Protein AF-A0A959T5B3-F1 (afdb_monomer_lite)

Foldseek 3Di:
DFADQDPPGDQQADDFAQWDFDFPDDDDQWTWTATPAPRDIDIDGPVVDDDDPDGQNDQPWFFQDQAKWWDPPVDIDGGFGRHGQDPDDPQFGQGNNDTTHIDGDIPPPDPDDPVVSCCSRCVLLVVQDDDNNYDGSVHHHPVD

Structure (mmCIF, N/CA/C/O backbone):
data_AF-A0A959T5B3-F1
#
_entry.id   AF-A0A959T5B3-F1
#
loop_
_atom_site.group_PDB
_atom_site.id
_atom_site.type_symbol
_atom_site.label_atom_id
_atom_site.label_alt_id
_atom_site.label_comp_id
_atom_site.label_asym_id
_atom_site.label_entity_id
_atom_site.label_seq_id
_atom_site.pdbx_PDB_ins_code
_atom_site.Cartn_x
_atom_site.Cartn_y
_atom_site.Cartn_z
_atom_site.occupancy
_atom_site.B_iso_or_equiv
_atom_site.auth_seq_id
_atom_site.auth_comp_id
_atom_site.auth_asym_id
_atom_site.auth_atom_id
_atom_site.pdbx_PDB_model_num
ATOM 1 N N . MET A 1 1 ? -8.611 -0.253 2.359 1.00 91.06 1 MET A N 1
ATOM 2 C CA . MET A 1 1 ? -9.241 0.683 3.308 1.00 91.06 1 MET A CA 1
ATOM 3 C C . MET A 1 1 ? -10.733 0.452 3.373 1.00 91.06 1 MET A C 1
ATOM 5 O O . MET A 1 1 ? -11.336 0.043 2.384 1.00 91.06 1 MET A O 1
ATOM 9 N N . ARG A 1 2 ? -11.318 0.726 4.533 1.00 94.50 2 ARG A N 1
ATOM 10 C CA . ARG A 1 2 ? -12.743 0.579 4.815 1.00 94.50 2 ARG A CA 1
ATOM 11 C C . ARG A 1 2 ? -13.381 1.933 5.127 1.00 94.50 2 ARG A C 1
ATOM 13 O O . ARG A 1 2 ? -12.695 2.821 5.633 1.00 94.50 2 ARG A O 1
ATOM 20 N N . SER A 1 3 ? -14.675 2.074 4.846 1.00 94.94 3 SER A N 1
ATOM 21 C CA . SER A 1 3 ? -15.452 3.274 5.203 1.00 94.94 3 SER A CA 1
ATOM 22 C C . SER A 1 3 ? -15.602 3.457 6.719 1.00 94.94 3 SER A C 1
ATOM 24 O O . SER A 1 3 ? -15.637 4.582 7.210 1.00 94.94 3 SER A O 1
ATOM 26 N N . GLU A 1 4 ? -15.621 2.353 7.466 1.00 95.62 4 GLU A N 1
ATOM 27 C CA . GLU A 1 4 ? -15.783 2.296 8.924 1.00 95.62 4 GLU A CA 1
ATOM 28 C C . GLU A 1 4 ? -14.779 1.301 9.549 1.00 95.62 4 GLU A C 1
ATOM 30 O O . GLU A 1 4 ? -14.285 0.417 8.838 1.00 95.62 4 GLU A O 1
ATOM 35 N N . PRO A 1 5 ? -14.483 1.385 10.866 1.00 95.81 5 PRO A N 1
ATOM 36 C CA . PRO A 1 5 ? -13.564 0.480 11.570 1.00 95.81 5 PRO A CA 1
ATOM 37 C C . PRO A 1 5 ? -14.195 -0.903 11.820 1.00 95.81 5 PRO A C 1
ATOM 39 O O . PRO A 1 5 ? -14.419 -1.328 12.955 1.00 95.81 5 PRO A O 1
ATOM 42 N N . SER A 1 6 ? -14.541 -1.607 10.745 1.00 95.25 6 SER A N 1
ATOM 43 C CA . SER A 1 6 ? -15.242 -2.887 10.793 1.00 95.25 6 SER A CA 1
ATOM 44 C C . SER A 1 6 ? -14.895 -3.753 9.588 1.00 95.25 6 SER A C 1
ATOM 46 O O . SER A 1 6 ? -14.872 -3.284 8.452 1.00 95.25 6 SER A O 1
ATOM 48 N N . ASP A 1 7 ? -14.724 -5.058 9.810 1.00 92.56 7 ASP A N 1
ATOM 49 C CA . ASP A 1 7 ? -14.499 -6.029 8.730 1.00 92.56 7 ASP A CA 1
ATOM 50 C C . ASP A 1 7 ? -15.689 -6.112 7.760 1.00 92.56 7 ASP A C 1
ATOM 52 O O . ASP A 1 7 ? -15.533 -6.500 6.604 1.00 92.56 7 ASP A O 1
ATOM 56 N N . ARG A 1 8 ? -16.890 -5.749 8.236 1.00 94.81 8 ARG A N 1
ATOM 57 C CA . ARG A 1 8 ? -18.130 -5.730 7.445 1.00 94.81 8 ARG A CA 1
ATOM 58 C C . ARG A 1 8 ? -18.324 -4.438 6.659 1.00 94.81 8 ARG A C 1
ATOM 60 O O . ARG A 1 8 ? -19.252 -4.369 5.859 1.00 94.81 8 ARG A O 1
ATOM 67 N N . ALA A 1 9 ? -17.506 -3.423 6.921 1.00 94.38 9 ALA A N 1
ATOM 68 C CA . ALA A 1 9 ? -17.612 -2.152 6.234 1.00 94.38 9 ALA A CA 1
ATOM 69 C C . ALA A 1 9 ? -17.214 -2.294 4.763 1.00 94.38 9 ALA A C 1
ATOM 71 O O . ALA A 1 9 ? -16.432 -3.166 4.367 1.00 94.38 9 ALA A O 1
ATOM 72 N N . GLU A 1 10 ? -17.755 -1.410 3.941 1.00 92.88 10 GLU A N 1
ATOM 73 C CA . GLU A 1 10 ? -17.451 -1.371 2.521 1.00 92.88 10 GLU A CA 1
ATOM 74 C C . GLU A 1 10 ? -15.967 -1.050 2.288 1.00 92.88 10 GLU A C 1
ATOM 76 O O . GLU A 1 10 ? -15.353 -0.280 3.032 1.00 92.88 10 GLU A O 1
ATOM 81 N N . GLN A 1 11 ? -15.374 -1.671 1.266 1.00 92.88 11 GLN A N 1
ATOM 82 C CA . GLN A 1 11 ? -14.060 -1.266 0.776 1.00 92.88 11 GLN A CA 1
ATOM 83 C C . GLN A 1 11 ? -14.216 0.024 -0.028 1.00 92.88 11 GLN A C 1
ATOM 85 O O . GLN A 1 11 ? -14.984 0.051 -0.978 1.00 92.88 11 GLN A O 1
ATOM 90 N N . VAL A 1 12 ? -13.467 1.063 0.334 1.00 92.12 12 VAL A N 1
ATOM 91 C CA . VAL A 1 12 ? -13.537 2.372 -0.345 1.00 92.12 12 VAL A CA 1
ATOM 92 C C . VAL A 1 12 ? -12.362 2.618 -1.287 1.00 92.12 12 VAL A C 1
ATOM 94 O O . VAL A 1 12 ? -12.494 3.324 -2.274 1.00 92.12 12 VAL A O 1
ATOM 97 N N . THR A 1 13 ? -11.211 2.018 -0.987 1.00 91.88 13 THR A N 1
ATOM 98 C CA . THR A 1 13 ? -10.005 2.013 -1.826 1.00 91.88 13 THR A CA 1
ATOM 99 C C . THR A 1 13 ? -9.027 0.962 -1.287 1.00 91.88 13 THR A C 1
ATOM 101 O O . THR A 1 13 ? -9.218 0.436 -0.180 1.00 91.88 13 THR A O 1
ATOM 104 N N . GLN A 1 14 ? -7.961 0.655 -2.018 1.00 92.69 14 GLN A N 1
ATOM 105 C CA . GLN A 1 14 ? -6.878 -0.231 -1.595 1.00 92.69 14 GLN A CA 1
ATOM 106 C C . GLN A 1 14 ? -5.638 0.563 -1.182 1.00 92.69 14 GLN A C 1
ATOM 108 O O . GLN A 1 14 ? -5.296 1.554 -1.810 1.00 92.69 14 GLN A O 1
ATOM 113 N N . TRP A 1 15 ? -4.974 0.103 -0.119 1.00 91.25 15 TRP A N 1
ATOM 114 C CA . TRP A 1 15 ? -3.663 0.598 0.304 1.00 91.25 15 TRP A CA 1
ATOM 115 C C . TRP A 1 15 ? -2.622 -0.392 -0.186 1.00 91.25 15 TRP A C 1
ATOM 117 O O . TRP A 1 15 ? -2.651 -1.558 0.217 1.00 91.25 15 TRP A O 1
ATOM 127 N N . LEU A 1 16 ? -1.762 0.046 -1.098 1.00 92.25 16 LEU A N 1
ATOM 128 C CA . LEU A 1 16 ? -0.736 -0.796 -1.692 1.00 92.25 16 LEU A CA 1
ATOM 129 C C . LEU A 1 16 ? 0.530 -0.778 -0.841 1.00 92.25 16 LEU A C 1
ATOM 131 O O . LEU A 1 16 ? 0.807 0.159 -0.091 1.00 92.25 16 LEU A O 1
ATOM 135 N N . PHE A 1 17 ? 1.315 -1.845 -0.952 1.00 92.19 17 PHE A N 1
ATOM 136 C CA . PHE A 1 17 ? 2.576 -1.951 -0.231 1.00 92.19 17 PHE A CA 1
ATOM 137 C C . PHE A 1 17 ? 3.462 -0.725 -0.493 1.00 92.19 17 PHE A C 1
ATOM 139 O O . PHE A 1 17 ? 3.587 -0.282 -1.634 1.00 92.19 17 PHE A O 1
ATOM 146 N N . GLY A 1 18 ? 4.069 -0.197 0.571 1.00 90.88 18 GLY A N 1
ATOM 147 C CA . GLY A 1 18 ? 4.996 0.933 0.507 1.00 90.88 18 GLY A CA 1
ATOM 148 C C . GLY A 1 18 ? 4.350 2.315 0.406 1.00 90.88 18 GLY A C 1
ATOM 149 O O . GLY A 1 18 ? 5.072 3.305 0.511 1.00 90.88 18 GLY A O 1
ATOM 150 N N . GLU A 1 19 ? 3.028 2.412 0.228 1.00 91.25 19 GLU A N 1
ATOM 151 C CA . GLU A 1 19 ? 2.330 3.696 0.323 1.00 91.25 19 GLU A CA 1
ATOM 152 C C . GLU A 1 19 ? 2.358 4.203 1.772 1.00 91.25 19 GLU A C 1
ATOM 154 O O . GLU A 1 19 ? 2.226 3.420 2.720 1.00 91.25 19 GLU A O 1
ATOM 159 N N . THR A 1 20 ? 2.539 5.511 1.943 1.00 92.00 20 THR A N 1
ATOM 160 C CA . THR A 1 20 ? 2.629 6.169 3.251 1.00 92.00 20 THR A CA 1
ATOM 161 C C . THR A 1 20 ? 1.429 7.080 3.499 1.00 92.00 20 THR A C 1
ATOM 163 O O . THR A 1 20 ? 0.688 7.444 2.578 1.00 92.00 20 THR A O 1
ATOM 166 N N . GLY A 1 21 ? 1.209 7.410 4.770 1.00 92.25 21 GLY A N 1
ATOM 167 C CA . GLY A 1 21 ? 0.184 8.364 5.155 1.00 92.25 21 GLY A CA 1
ATOM 168 C C . GLY A 1 21 ? 0.215 8.737 6.628 1.00 92.25 21 GLY A C 1
ATOM 169 O O . GLY A 1 21 ? 0.910 8.129 7.447 1.00 92.25 21 GLY A O 1
ATOM 170 N N . GLU A 1 22 ? -0.586 9.741 6.956 1.00 94.69 22 GLU A N 1
ATOM 171 C CA . GLU A 1 22 ? -0.734 10.298 8.291 1.00 94.69 22 GLU A CA 1
ATOM 172 C C . GLU A 1 22 ? -1.778 9.519 9.101 1.00 94.69 22 GLU A C 1
ATOM 174 O O . GLU A 1 22 ? -2.918 9.322 8.672 1.00 94.69 22 GLU A O 1
ATOM 179 N N . LEU A 1 23 ? -1.405 9.095 10.310 1.00 95.31 23 LEU A N 1
ATOM 180 C CA . LEU A 1 23 ? -2.329 8.482 11.260 1.00 95.31 23 LEU A CA 1
ATOM 181 C C . LEU A 1 23 ? -3.200 9.564 11.919 1.00 95.31 23 LEU A C 1
ATOM 183 O O . LEU A 1 23 ? -2.708 10.333 12.740 1.00 95.31 23 LEU A O 1
ATOM 187 N N . LEU A 1 24 ? -4.498 9.572 11.612 1.00 96.69 24 LEU A N 1
ATOM 188 C CA . LEU A 1 24 ? -5.455 10.539 12.163 1.00 96.69 24 LEU A CA 1
ATOM 189 C C . LEU A 1 24 ? -6.070 10.063 13.483 1.00 96.69 24 LEU A C 1
ATOM 191 O O . LEU A 1 24 ? -6.231 10.833 14.426 1.00 96.69 24 LEU A O 1
ATOM 195 N N . GLU A 1 25 ? -6.436 8.782 13.547 1.00 97.12 25 GLU A N 1
ATOM 196 C CA . GLU 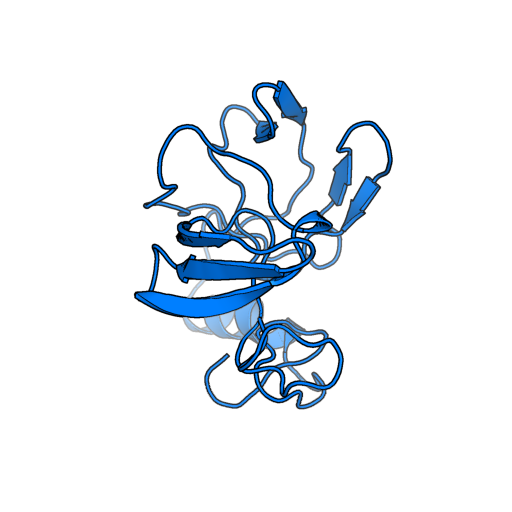A 1 25 ? -7.086 8.179 14.711 1.00 97.12 25 GLU A CA 1
ATOM 197 C C . GLU A 1 25 ? -6.633 6.728 14.876 1.00 97.12 25 GLU A C 1
ATOM 199 O O . GLU A 1 25 ? -6.460 5.997 13.896 1.00 97.12 25 GLU A O 1
ATOM 204 N N . ARG A 1 26 ? -6.470 6.276 16.123 1.00 96.62 26 ARG A N 1
ATOM 205 C CA . ARG A 1 26 ? -6.153 4.881 16.433 1.00 96.62 26 ARG A CA 1
ATOM 206 C C . ARG A 1 26 ? -7.106 4.309 17.471 1.00 96.62 26 ARG A C 1
ATOM 208 O O . ARG A 1 26 ? -7.235 4.837 18.570 1.00 96.62 26 ARG A O 1
ATOM 215 N N . GLN A 1 27 ? -7.706 3.183 17.116 1.00 96.00 27 GLN A N 1
ATOM 216 C CA . GLN A 1 27 ? -8.519 2.331 17.974 1.00 96.00 27 GLN A CA 1
ATOM 217 C C . GLN A 1 27 ? -7.795 0.994 18.204 1.00 96.00 27 GLN A C 1
ATOM 219 O O . GLN A 1 27 ? -6.678 0.779 17.727 1.00 96.00 27 GLN A O 1
ATOM 224 N N . GLU A 1 28 ? -8.425 0.077 18.941 1.00 94.00 28 GLU A N 1
ATOM 225 C CA . GLU A 1 28 ? -7.819 -1.207 19.321 1.00 94.00 28 GLU A CA 1
ATOM 226 C C . GLU A 1 28 ? -7.358 -2.026 18.099 1.00 94.00 28 GLU A C 1
ATOM 228 O O . GLU A 1 28 ? -6.201 -2.446 18.022 1.00 94.00 28 GLU A O 1
ATOM 233 N N . LYS A 1 29 ? -8.246 -2.210 17.113 1.00 96.44 29 LYS A N 1
ATOM 234 C CA . LYS A 1 29 ? -7.982 -3.016 15.905 1.00 96.44 29 LYS A CA 1
ATOM 235 C C . LYS A 1 29 ? -7.792 -2.196 14.634 1.00 96.44 29 LYS A C 1
ATOM 237 O O . LYS A 1 29 ? -7.206 -2.700 13.683 1.00 96.44 29 LYS A O 1
ATOM 242 N N . TRP A 1 30 ? -8.272 -0.958 14.628 1.00 97.44 30 TRP A N 1
ATOM 243 C CA . TRP A 1 30 ? -8.372 -0.135 13.431 1.00 97.44 30 TRP A CA 1
ATOM 244 C C . TRP A 1 30 ? -7.682 1.206 13.617 1.00 97.44 30 TRP A C 1
ATOM 246 O O . TRP A 1 30 ? -7.721 1.792 14.699 1.00 97.44 30 TRP A O 1
ATOM 256 N N . SER A 1 31 ? -7.133 1.717 12.528 1.00 97.50 31 SER A N 1
ATOM 257 C CA . SER A 1 31 ? -6.571 3.053 12.435 1.00 97.50 31 SER A CA 1
ATOM 258 C C . SER A 1 31 ? -7.188 3.778 11.253 1.00 97.50 31 SER A C 1
ATOM 260 O O . SER A 1 31 ? -7.297 3.210 10.166 1.00 97.50 31 SER A O 1
ATOM 262 N N . ARG A 1 32 ? -7.593 5.030 11.470 1.00 97.25 32 ARG A N 1
ATOM 263 C CA . ARG A 1 32 ? -7.979 5.940 10.396 1.00 97.25 32 ARG A CA 1
ATOM 264 C C . ARG A 1 32 ? -6.729 6.652 9.917 1.00 97.25 32 ARG A C 1
ATOM 266 O O . ARG A 1 32 ? -6.037 7.289 10.712 1.00 97.25 32 ARG A O 1
ATOM 273 N N . VAL A 1 33 ? -6.446 6.524 8.632 1.00 96.00 33 VAL A N 1
ATOM 274 C CA . VAL A 1 33 ? -5.218 7.027 8.019 1.00 96.00 33 VAL A CA 1
ATOM 275 C C . VAL A 1 33 ? -5.583 7.874 6.805 1.00 96.00 33 VAL A C 1
ATOM 277 O O . VAL A 1 33 ? -6.594 7.611 6.147 1.00 96.00 33 VAL A O 1
ATOM 280 N N . LYS A 1 34 ? -4.773 8.896 6.539 1.00 94.94 34 LYS A N 1
ATOM 281 C CA . LYS A 1 34 ? -4.860 9.769 5.373 1.00 94.94 34 LYS A CA 1
ATOM 282 C C . LYS A 1 34 ? -3.655 9.544 4.468 1.00 94.94 34 LYS A C 1
ATOM 284 O O . LYS A 1 34 ? -2.530 9.701 4.926 1.00 94.94 34 LYS A O 1
ATOM 289 N N . PHE A 1 35 ? -3.877 9.185 3.210 1.00 90.31 35 PHE A N 1
ATOM 290 C CA . PHE A 1 35 ? -2.797 8.960 2.248 1.00 90.31 35 PHE A CA 1
ATOM 291 C C . PHE A 1 35 ? -2.011 10.232 1.947 1.00 90.31 35 PHE A C 1
ATOM 293 O O . PHE A 1 35 ? -2.593 11.300 1.754 1.00 90.31 35 PHE A O 1
ATOM 300 N N . ASP A 1 36 ? -0.694 10.091 1.803 1.00 88.75 36 ASP A N 1
ATOM 301 C CA . ASP A 1 36 ? 0.165 11.214 1.418 1.00 88.75 36 ASP A CA 1
ATOM 302 C C . ASP A 1 36 ? -0.002 11.601 -0.062 1.00 88.75 36 ASP A C 1
ATOM 304 O O . ASP A 1 36 ? 0.170 12.766 -0.415 1.00 88.75 36 ASP A O 1
ATOM 308 N N . HIS A 1 37 ? -0.337 10.645 -0.940 1.00 83.62 37 HIS A N 1
ATOM 309 C CA . HIS A 1 37 ? -0.319 10.868 -2.393 1.00 83.62 37 HIS A CA 1
ATOM 310 C C . HIS A 1 37 ? -1.563 11.586 -2.941 1.00 83.62 37 HIS A C 1
ATOM 312 O O . HIS A 1 37 ? -1.453 12.333 -3.910 1.00 83.62 37 HIS A O 1
ATOM 318 N N . ASP A 1 38 ? -2.745 11.352 -2.365 1.00 86.31 38 ASP A N 1
ATOM 319 C CA . ASP A 1 38 ? -4.018 11.927 -2.830 1.00 86.31 38 ASP A CA 1
ATOM 320 C C . ASP A 1 38 ? -4.884 12.513 -1.702 1.00 86.31 38 ASP A C 1
ATOM 322 O O . ASP A 1 38 ? -5.921 13.124 -1.970 1.00 86.31 38 ASP A O 1
ATOM 326 N N . GLY A 1 39 ? -4.466 12.365 -0.441 1.00 90.00 39 GLY A N 1
ATOM 327 C CA . GLY A 1 39 ? -5.211 12.843 0.717 1.00 90.00 39 GLY A CA 1
ATOM 328 C C . GLY A 1 39 ? -6.461 12.030 1.054 1.00 90.00 39 GLY A C 1
ATOM 329 O O . GLY A 1 39 ? -7.241 12.489 1.891 1.00 90.00 39 GLY A O 1
ATOM 330 N N . TYR A 1 40 ? -6.675 10.865 0.435 1.00 91.31 40 TYR A N 1
ATOM 331 C CA . TYR A 1 40 ? -7.833 10.021 0.709 1.00 91.31 40 TYR A CA 1
ATOM 332 C C . TYR A 1 40 ? -7.777 9.468 2.139 1.00 91.31 40 TYR A C 1
ATOM 334 O O . TYR A 1 40 ? -6.712 9.112 2.643 1.00 91.31 40 TYR A O 1
ATOM 342 N N . GLU A 1 41 ? -8.931 9.366 2.800 1.00 95.50 41 GLU A N 1
ATOM 343 C CA . GLU A 1 41 ? -9.034 8.895 4.183 1.00 95.50 41 GLU A CA 1
ATOM 344 C C . GLU A 1 41 ? -9.824 7.594 4.297 1.00 95.50 41 GLU A C 1
ATOM 346 O O . GLU A 1 41 ? -10.815 7.374 3.600 1.00 95.50 41 GLU A O 1
ATOM 351 N N . GLY A 1 42 ? -9.423 6.733 5.228 1.00 95.06 42 GLY A N 1
ATOM 352 C CA . GLY A 1 42 ? -10.190 5.536 5.545 1.00 95.06 42 GLY A CA 1
ATOM 353 C C . GLY A 1 42 ? -9.560 4.682 6.630 1.00 95.06 42 GLY A C 1
ATOM 354 O O . GLY A 1 42 ? -8.523 5.015 7.201 1.00 95.06 42 GLY A O 1
ATOM 355 N N . TRP A 1 43 ? -10.230 3.574 6.931 1.00 96.88 43 TRP A N 1
ATOM 356 C CA . TRP A 1 43 ? -9.863 2.681 8.023 1.00 96.88 43 TRP A CA 1
ATOM 357 C C . TRP A 1 43 ? -9.045 1.485 7.538 1.00 96.88 43 TRP A C 1
ATOM 359 O O . TRP A 1 43 ? -9.367 0.849 6.528 1.00 96.88 43 TRP A O 1
ATOM 369 N N . VAL A 1 44 ? -7.992 1.157 8.281 1.00 96.44 44 VAL A N 1
ATOM 370 C CA . VAL A 1 44 ? -7.077 0.040 8.018 1.00 96.44 44 VAL A CA 1
ATOM 371 C C . VAL A 1 44 ? -6.891 -0.769 9.301 1.00 96.44 44 VAL A C 1
ATOM 373 O O . VAL A 1 44 ? -6.865 -0.201 10.392 1.00 96.44 44 VAL A O 1
ATOM 376 N N . ASP A 1 45 ? -6.781 -2.095 9.183 1.00 96.31 45 ASP A N 1
ATOM 377 C CA . ASP A 1 45 ? -6.433 -2.952 10.321 1.00 96.31 45 ASP A CA 1
ATOM 378 C C . ASP A 1 45 ? -4.998 -2.638 10.767 1.00 96.31 45 ASP A C 1
ATOM 380 O O . ASP A 1 45 ? -4.069 -2.611 9.956 1.00 96.31 45 ASP A O 1
ATOM 384 N N . ASN A 1 46 ? -4.808 -2.440 12.070 1.00 95.19 46 ASN A N 1
ATOM 385 C CA . ASN A 1 46 ? -3.526 -2.083 12.676 1.00 95.19 46 ASN A CA 1
ATOM 386 C C . ASN A 1 46 ? -2.383 -3.050 12.316 1.00 95.19 46 ASN A C 1
ATOM 388 O O . ASN A 1 46 ? -1.223 -2.647 12.340 1.00 95.19 46 ASN A O 1
ATOM 392 N N . LYS A 1 47 ? -2.684 -4.311 11.979 1.00 93.12 47 LYS A N 1
ATOM 393 C CA . LYS A 1 47 ? -1.701 -5.334 11.575 1.00 93.12 47 LYS A CA 1
ATOM 394 C C . LYS A 1 47 ? -1.096 -5.095 10.192 1.00 93.12 47 LYS A C 1
ATOM 396 O O . LYS A 1 47 ? -0.099 -5.727 9.859 1.00 93.12 47 LYS A O 1
ATOM 401 N N . GLN A 1 48 ? -1.720 -4.251 9.374 1.00 92.00 48 GLN A N 1
ATOM 402 C CA . GLN A 1 48 ? -1.264 -3.935 8.017 1.00 92.00 48 GLN A CA 1
ATOM 403 C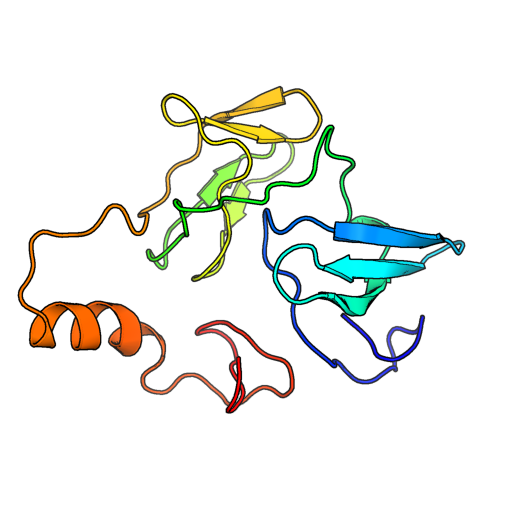 C . GLN A 1 48 ? -0.399 -2.669 7.977 1.00 92.00 48 GLN A C 1
ATOM 405 O O . GLN A 1 48 ? 0.100 -2.308 6.916 1.00 92.00 48 GLN A O 1
ATOM 410 N N . LEU A 1 49 ? -0.217 -1.999 9.119 1.00 92.06 49 LEU A N 1
ATOM 411 C CA . LEU A 1 49 ? 0.532 -0.755 9.222 1.00 92.06 49 LEU A CA 1
ATOM 412 C C . LEU A 1 49 ? 1.920 -0.998 9.816 1.00 92.06 49 LEU A C 1
ATOM 414 O O . LEU A 1 49 ? 2.085 -1.723 10.798 1.00 92.06 49 LEU A O 1
ATOM 418 N N . ALA A 1 50 ? 2.909 -0.317 9.249 1.00 90.25 50 ALA A N 1
ATOM 419 C CA . ALA A 1 50 ? 4.244 -0.180 9.805 1.00 90.25 50 ALA A CA 1
ATOM 420 C C . ALA A 1 50 ? 4.567 1.310 9.948 1.00 90.25 50 ALA A C 1
ATOM 422 O O . ALA A 1 50 ? 4.162 2.121 9.119 1.00 90.25 50 ALA A O 1
ATOM 423 N N . THR A 1 51 ? 5.285 1.675 11.007 1.00 89.56 51 THR A N 1
ATOM 424 C CA . THR A 1 51 ? 5.775 3.045 11.180 1.00 89.56 51 THR A CA 1
ATOM 425 C C . THR A 1 51 ? 6.905 3.322 10.195 1.00 89.56 51 THR A C 1
ATOM 427 O O . THR A 1 51 ? 7.794 2.487 10.026 1.00 89.56 51 THR A O 1
ATOM 430 N N . CYS A 1 52 ? 6.899 4.506 9.588 1.00 87.12 52 CYS A N 1
ATOM 431 C CA . CYS A 1 52 ? 7.987 5.011 8.757 1.00 87.12 52 CYS A CA 1
ATOM 432 C C . CYS A 1 52 ? 8.463 6.380 9.281 1.00 87.12 52 CYS A C 1
ATOM 434 O O . CYS A 1 52 ? 7.682 7.096 9.911 1.00 87.12 52 CYS A O 1
ATOM 436 N N . PRO A 1 53 ? 9.735 6.753 9.052 1.00 81.25 53 PRO A N 1
ATOM 437 C CA . PRO A 1 53 ? 10.328 7.955 9.646 1.00 81.25 53 PRO A CA 1
ATOM 438 C C . PRO A 1 53 ? 9.815 9.266 9.034 1.00 81.25 53 PRO A C 1
ATOM 440 O O . PRO A 1 53 ? 9.769 10.291 9.708 1.00 81.25 53 PRO A O 1
ATOM 443 N N . THR A 1 54 ? 9.446 9.243 7.756 1.00 86.19 54 THR A N 1
ATOM 444 C CA . THR A 1 54 ? 8.932 10.389 6.998 1.00 86.19 54 THR A CA 1
ATOM 445 C C . THR A 1 54 ? 7.931 9.885 5.962 1.00 86.19 54 THR A C 1
ATOM 447 O O . THR A 1 54 ? 8.021 8.718 5.573 1.00 86.19 54 THR A O 1
ATOM 450 N N . PRO A 1 55 ? 6.997 10.721 5.487 1.00 85.75 55 PRO A N 1
ATOM 451 C CA . PRO A 1 55 ? 6.236 10.423 4.281 1.00 85.75 55 PRO A CA 1
ATOM 452 C C . PRO A 1 55 ? 7.156 10.123 3.097 1.00 85.75 55 PRO A C 1
ATOM 454 O O . PRO A 1 55 ? 8.193 10.774 2.925 1.00 85.75 55 PRO A O 1
ATOM 457 N N . ASN A 1 56 ? 6.767 9.154 2.275 1.00 78.56 56 ASN A N 1
ATOM 458 C CA . ASN A 1 56 ? 7.449 8.818 1.035 1.00 78.56 56 ASN A CA 1
ATOM 459 C C . ASN A 1 56 ? 6.770 9.554 -0.128 1.00 78.56 56 ASN A C 1
ATOM 461 O O . ASN A 1 56 ? 6.052 8.952 -0.924 1.00 78.56 56 ASN A O 1
ATOM 465 N N . TYR A 1 57 ? 6.956 10.878 -0.177 1.00 68.94 57 TYR A N 1
ATOM 466 C CA . TYR A 1 57 ? 6.309 11.759 -1.161 1.00 68.94 57 TYR A CA 1
ATOM 467 C C . TYR A 1 57 ? 6.673 11.437 -2.614 1.00 68.94 57 TYR A C 1
ATOM 469 O O . TYR A 1 57 ? 5.924 11.795 -3.520 1.00 68.94 57 TYR A O 1
ATOM 477 N N . ASP A 1 58 ? 7.803 10.765 -2.829 1.00 67.38 58 ASP A N 1
ATOM 478 C CA . ASP A 1 58 ? 8.278 10.368 -4.143 1.00 67.38 58 ASP A CA 1
ATOM 479 C C . ASP A 1 58 ? 8.481 8.853 -4.209 1.00 67.38 58 ASP A C 1
ATOM 481 O O . ASP A 1 58 ? 9.516 8.326 -3.794 1.00 67.38 58 ASP A O 1
ATOM 485 N N . PRO A 1 59 ? 7.497 8.116 -4.733 1.00 63.25 59 PRO A N 1
ATOM 486 C CA . PRO A 1 59 ? 7.775 6.819 -5.285 1.00 63.25 59 PRO A CA 1
ATOM 487 C C . PRO A 1 59 ? 7.810 6.905 -6.809 1.00 63.25 59 PRO A C 1
ATOM 489 O O . PRO A 1 59 ? 6.902 6.424 -7.490 1.00 63.25 59 PRO A O 1
ATOM 492 N N . ASP A 1 60 ? 8.906 7.446 -7.338 1.00 65.94 60 ASP A N 1
ATOM 493 C CA . ASP A 1 60 ? 9.319 7.252 -8.728 1.00 65.94 60 ASP A CA 1
ATOM 494 C C . ASP A 1 60 ? 9.492 5.764 -9.065 1.00 65.94 60 ASP A C 1
ATOM 496 O O . ASP A 1 60 ? 9.365 5.389 -10.226 1.00 65.94 60 ASP A O 1
ATOM 500 N N . LEU A 1 61 ? 9.728 4.904 -8.063 1.00 86.06 61 LEU A N 1
ATOM 501 C CA . LEU A 1 61 ? 9.869 3.455 -8.215 1.00 86.06 61 LEU A CA 1
ATOM 502 C C . LEU A 1 61 ? 8.612 2.699 -7.776 1.00 86.06 61 LEU A C 1
ATOM 504 O O . LEU A 1 61 ? 8.363 2.462 -6.589 1.00 86.06 61 LEU A O 1
ATOM 508 N N . ARG A 1 62 ? 7.854 2.259 -8.777 1.00 89.69 62 ARG A N 1
ATOM 509 C CA . ARG A 1 62 ? 6.670 1.414 -8.650 1.00 89.69 62 ARG A CA 1
ATOM 510 C C . ARG A 1 62 ? 6.889 0.052 -9.276 1.00 89.69 62 ARG A C 1
ATOM 512 O O . ARG A 1 62 ? 7.526 -0.071 -10.319 1.00 89.69 62 ARG A O 1
ATOM 519 N N . VAL A 1 63 ? 6.307 -0.959 -8.652 1.00 91.62 63 VAL A N 1
ATOM 520 C CA . VAL A 1 63 ? 6.285 -2.336 -9.135 1.00 91.62 63 VAL A CA 1
ATOM 521 C C . VAL A 1 63 ? 5.373 -2.451 -10.348 1.00 91.62 63 VAL A C 1
ATOM 523 O O . VAL A 1 63 ? 4.226 -2.015 -10.314 1.00 91.62 63 VAL A O 1
ATOM 526 N N . ILE A 1 64 ? 5.880 -3.069 -11.408 1.00 89.19 64 ILE A N 1
ATOM 527 C CA . ILE A 1 64 ? 5.150 -3.303 -12.663 1.00 89.19 64 ILE A CA 1
ATOM 528 C C . ILE A 1 64 ? 5.310 -4.741 -13.179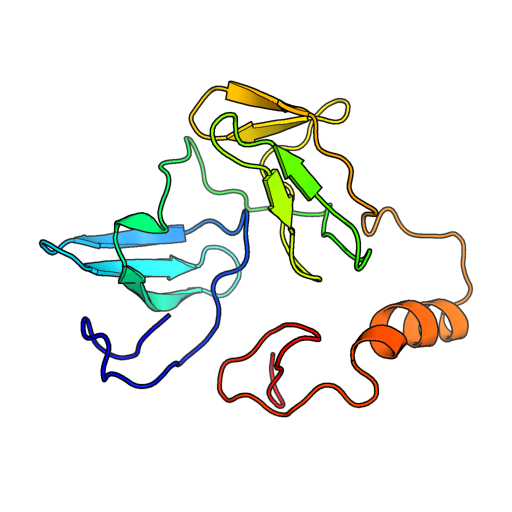 1.00 89.19 64 ILE A C 1
ATOM 530 O O . ILE A 1 64 ? 4.725 -5.116 -14.189 1.00 89.19 64 ILE A O 1
ATOM 534 N N . GLY A 1 65 ? 6.100 -5.563 -12.487 1.00 84.56 65 GLY A N 1
ATOM 535 C CA . GLY A 1 65 ? 6.208 -6.994 -12.764 1.00 84.56 65 GLY A CA 1
ATOM 536 C C . GLY A 1 65 ? 5.203 -7.806 -11.948 1.00 84.56 65 GLY A C 1
ATOM 537 O O . GLY A 1 65 ? 5.025 -7.514 -10.762 1.00 84.56 65 GLY A O 1
ATOM 538 N N . PRO A 1 66 ? 4.591 -8.852 -12.528 1.00 79.56 66 PRO A N 1
ATOM 539 C CA . PRO A 1 66 ? 3.659 -9.736 -11.822 1.00 79.56 66 PRO A CA 1
ATOM 540 C C . PRO A 1 66 ? 4.336 -10.660 -10.791 1.00 79.56 66 PRO A C 1
ATOM 542 O O . PRO A 1 66 ? 3.656 -11.288 -9.985 1.00 79.56 66 PRO A O 1
ATOM 545 N N . ASP A 1 67 ? 5.662 -10.761 -10.822 1.00 82.81 67 ASP A N 1
ATOM 546 C CA . ASP A 1 67 ? 6.504 -11.687 -10.060 1.00 82.81 67 ASP A CA 1
ATOM 547 C C . ASP A 1 67 ? 7.404 -10.983 -9.029 1.00 82.81 67 ASP A C 1
ATOM 549 O O . ASP A 1 67 ? 8.345 -11.576 -8.502 1.00 82.81 67 ASP A O 1
ATOM 553 N N . SER A 1 68 ? 7.108 -9.721 -8.708 1.00 89.69 68 SER A N 1
ATOM 554 C CA . SER A 1 68 ? 7.914 -8.940 -7.768 1.00 89.69 68 SER A CA 1
ATOM 555 C C . SER A 1 68 ? 7.695 -9.408 -6.328 1.00 89.69 68 SER A C 1
ATOM 557 O O . SER A 1 68 ? 6.562 -9.528 -5.858 1.00 89.69 68 SER A O 1
ATOM 559 N N . LEU A 1 69 ? 8.787 -9.662 -5.609 1.00 89.69 69 LEU A N 1
ATOM 560 C CA . LEU A 1 69 ? 8.784 -10.281 -4.284 1.00 89.69 69 LEU A CA 1
ATOM 561 C C . LEU A 1 69 ? 9.752 -9.558 -3.344 1.00 89.69 69 LEU A C 1
ATOM 563 O O . LEU A 1 69 ? 10.842 -9.128 -3.731 1.00 89.69 69 LEU A O 1
ATOM 567 N N . VAL A 1 70 ? 9.367 -9.478 -2.074 1.00 91.25 70 VAL A N 1
ATOM 568 C CA . VAL A 1 70 ? 10.229 -9.012 -0.986 1.00 91.25 70 VAL A CA 1
ATOM 569 C C . VAL A 1 70 ? 10.185 -10.001 0.172 1.00 91.25 70 VAL A C 1
ATOM 571 O O . VAL A 1 70 ? 9.113 -10.471 0.551 1.00 91.25 70 VAL A O 1
ATOM 574 N N . ASP A 1 71 ? 11.340 -10.330 0.743 1.00 89.94 71 ASP A N 1
ATOM 575 C CA . ASP A 1 71 ? 11.416 -11.150 1.952 1.00 89.94 71 ASP A CA 1
ATOM 576 C C . ASP A 1 71 ? 11.506 -10.248 3.182 1.00 89.94 71 ASP A C 1
ATOM 578 O O . ASP A 1 71 ? 12.557 -9.686 3.482 1.00 89.94 71 ASP A O 1
ATOM 582 N N . LEU A 1 72 ? 10.396 -10.102 3.908 1.00 86.31 72 LEU A N 1
ATOM 583 C CA . LEU A 1 72 ? 10.349 -9.262 5.109 1.00 86.31 72 LEU A CA 1
ATOM 584 C C . LEU A 1 72 ? 10.981 -9.940 6.343 1.00 86.31 72 LEU A C 1
ATOM 586 O O . LEU A 1 72 ? 10.912 -9.399 7.446 1.00 86.31 72 LEU A O 1
ATOM 590 N N . GLY A 1 73 ? 11.603 -11.112 6.176 1.00 81.31 73 GLY A N 1
ATOM 591 C CA . GLY A 1 73 ? 12.307 -11.877 7.205 1.00 81.31 73 GLY A CA 1
ATOM 592 C C . GLY A 1 73 ? 11.483 -13.027 7.783 1.00 81.31 73 GLY A C 1
ATOM 593 O O . GLY A 1 73 ? 12.029 -14.097 8.034 1.00 81.31 73 GLY A O 1
ATOM 594 N N . ASP A 1 74 ? 10.175 -12.831 7.955 1.00 78.56 74 ASP A N 1
ATOM 595 C CA . ASP A 1 74 ? 9.276 -13.876 8.468 1.00 78.56 74 ASP A CA 1
ATOM 596 C C . ASP A 1 74 ? 8.627 -14.685 7.337 1.00 78.56 74 ASP A C 1
ATOM 598 O O . ASP A 1 74 ? 8.254 -15.848 7.509 1.00 78.56 74 ASP A O 1
ATOM 602 N N . ARG A 1 75 ? 8.434 -14.039 6.182 1.00 83.94 75 ARG A N 1
ATOM 603 C CA . ARG A 1 75 ? 7.820 -14.618 4.988 1.00 83.94 75 ARG A CA 1
ATOM 604 C C . ARG A 1 75 ? 8.132 -13.782 3.743 1.00 83.94 75 ARG A C 1
ATOM 606 O O . ARG A 1 75 ? 8.175 -12.550 3.839 1.00 83.94 75 ARG A O 1
ATOM 613 N N . PRO A 1 76 ? 8.206 -14.423 2.565 1.00 88.12 76 PRO A N 1
ATOM 614 C CA . PRO A 1 76 ? 8.138 -13.709 1.303 1.00 88.12 76 PRO A CA 1
ATOM 615 C C . PRO A 1 76 ? 6.743 -13.102 1.109 1.00 88.12 76 PRO A C 1
ATOM 617 O O . PRO A 1 76 ? 5.718 -13.731 1.394 1.00 88.12 76 PRO A O 1
ATOM 620 N N . VAL A 1 77 ? 6.708 -11.871 0.613 1.00 90.38 77 VAL A N 1
ATOM 621 C CA . VAL A 1 77 ? 5.502 -11.120 0.267 1.00 90.38 77 VAL A CA 1
ATOM 622 C C . VAL A 1 77 ? 5.569 -10.761 -1.210 1.00 90.38 77 VAL A C 1
ATOM 624 O O . VAL A 1 77 ? 6.545 -10.173 -1.671 1.00 90.38 77 VAL A O 1
ATOM 627 N N . MET A 1 78 ? 4.521 -11.119 -1.949 1.00 90.88 78 MET A N 1
ATOM 628 C CA . MET A 1 78 ? 4.349 -10.694 -3.334 1.00 90.88 78 MET A CA 1
ATOM 629 C C . MET A 1 78 ? 3.912 -9.232 -3.358 1.00 90.88 78 MET A C 1
ATOM 631 O O . MET A 1 78 ? 2.949 -8.855 -2.685 1.00 90.88 78 MET A O 1
ATOM 635 N N . LEU A 1 79 ? 4.627 -8.418 -4.124 1.00 92.44 79 LEU A N 1
ATOM 636 C CA . LEU A 1 79 ? 4.315 -7.011 -4.299 1.00 92.44 79 LEU A CA 1
ATOM 637 C C . LEU A 1 79 ? 3.290 -6.864 -5.428 1.00 92.44 79 LEU A C 1
ATOM 639 O O . LEU A 1 79 ? 3.550 -7.335 -6.537 1.00 92.44 79 LEU A O 1
ATOM 643 N N . PRO A 1 80 ? 2.128 -6.235 -5.179 1.00 91.81 80 PRO A N 1
ATOM 644 C CA . PRO A 1 80 ? 1.159 -6.013 -6.236 1.00 91.81 80 PRO A CA 1
ATOM 645 C C . PRO A 1 80 ? 1.697 -5.019 -7.265 1.00 91.81 80 PRO A C 1
ATOM 647 O O . PRO A 1 80 ? 2.518 -4.152 -6.962 1.00 91.81 80 PRO A O 1
ATOM 650 N N . TYR A 1 81 ? 1.160 -5.099 -8.477 1.00 92.00 81 TYR A N 1
ATOM 651 C CA . TYR A 1 81 ? 1.345 -4.057 -9.478 1.00 92.00 81 TYR A CA 1
ATOM 652 C C . TYR A 1 81 ? 0.927 -2.692 -8.909 1.00 92.00 81 TYR A C 1
ATOM 654 O O . TYR A 1 81 ? -0.095 -2.584 -8.232 1.00 92.00 81 TYR A O 1
ATOM 662 N N . GLY A 1 82 ? 1.723 -1.657 -9.159 1.00 90.44 82 GLY A N 1
ATOM 663 C CA . GLY A 1 82 ? 1.529 -0.317 -8.610 1.00 90.44 82 GLY A CA 1
ATOM 664 C C . GLY A 1 82 ? 2.068 -0.119 -7.190 1.00 90.44 82 GLY A C 1
ATOM 665 O O . GLY A 1 82 ? 2.115 1.034 -6.746 1.00 90.44 82 GLY A O 1
ATOM 666 N N . ALA A 1 83 ? 2.513 -1.186 -6.503 1.00 92.81 83 ALA A N 1
ATOM 667 C CA . ALA A 1 83 ? 3.165 -1.078 -5.199 1.00 92.81 83 ALA A CA 1
ATOM 668 C C . ALA A 1 83 ? 4.371 -0.148 -5.262 1.00 92.81 83 ALA A C 1
ATOM 670 O O . ALA A 1 83 ? 5.091 -0.084 -6.257 1.00 92.81 83 ALA A O 1
ATOM 671 N N . VAL A 1 84 ? 4.600 0.542 -4.160 1.00 91.25 84 VAL A N 1
ATOM 672 C CA . VAL A 1 84 ? 5.706 1.465 -3.982 1.00 91.25 84 VAL A CA 1
ATOM 673 C C . VAL A 1 84 ? 6.879 0.715 -3.365 1.00 91.25 84 VAL A C 1
ATOM 675 O O . VAL A 1 84 ? 6.694 -0.094 -2.456 1.00 91.25 84 VAL A O 1
ATOM 678 N N . LEU A 1 85 ? 8.096 0.993 -3.831 1.00 90.69 85 LEU A N 1
ATOM 679 C CA . LEU A 1 85 ? 9.314 0.568 -3.145 1.00 90.69 85 LEU A CA 1
ATOM 680 C C . LEU A 1 85 ? 9.769 1.685 -2.191 1.00 90.69 85 LEU A C 1
ATOM 682 O O . LEU A 1 85 ? 10.403 2.643 -2.639 1.00 90.69 85 LEU A O 1
ATOM 686 N N . PRO A 1 86 ? 9.435 1.616 -0.887 1.00 89.19 86 PRO A N 1
ATOM 687 C CA . PRO A 1 86 ? 9.653 2.734 0.019 1.00 89.19 86 PRO A CA 1
ATOM 688 C C . PRO A 1 86 ? 11.143 2.934 0.300 1.00 89.19 86 PRO A C 1
ATOM 690 O O . PRO A 1 86 ? 11.851 1.999 0.692 1.00 89.19 86 PRO A O 1
ATOM 693 N N . PHE A 1 87 ? 11.604 4.176 0.125 1.00 88.12 87 PHE A N 1
ATOM 694 C CA . PHE A 1 87 ? 12.986 4.591 0.386 1.00 88.12 87 PHE A CA 1
ATOM 695 C C . PHE A 1 87 ? 14.028 3.723 -0.333 1.00 88.12 87 PHE A C 1
ATOM 697 O O . PHE A 1 87 ? 15.063 3.397 0.246 1.00 88.12 87 PHE A O 1
ATOM 704 N N . TYR A 1 88 ? 13.739 3.287 -1.558 1.00 88.12 88 TYR A N 1
ATOM 705 C CA . TYR A 1 88 ? 14.601 2.371 -2.301 1.00 88.12 88 TYR A CA 1
ATOM 706 C C . TYR A 1 88 ? 16.013 2.939 -2.522 1.00 88.12 88 TYR A C 1
ATOM 708 O O . TYR A 1 88 ? 16.178 4.043 -3.033 1.00 88.12 88 TYR A O 1
ATOM 716 N N . GLU A 1 89 ? 17.034 2.158 -2.172 1.00 87.44 89 GLU A N 1
ATOM 717 C CA . GLU A 1 89 ? 18.450 2.488 -2.351 1.00 87.44 89 GLU A CA 1
ATOM 718 C C . GLU A 1 89 ? 19.232 1.195 -2.630 1.00 87.44 89 GLU A C 1
ATOM 720 O O . GLU A 1 89 ? 19.069 0.209 -1.913 1.00 87.44 89 GLU A O 1
ATOM 725 N N . GLU A 1 90 ? 20.045 1.180 -3.692 1.00 87.12 90 GLU A N 1
ATOM 726 C CA . GLU A 1 90 ? 20.958 0.069 -4.033 1.00 87.12 90 GLU A CA 1
ATOM 727 C C . GLU A 1 90 ? 20.320 -1.342 -4.029 1.00 87.12 90 GLU A C 1
ATOM 729 O O . GLU A 1 90 ? 20.926 -2.319 -3.592 1.00 87.12 90 GLU A O 1
ATOM 734 N N . GLY A 1 91 ? 19.085 -1.482 -4.528 1.00 87.94 91 GLY A N 1
ATOM 735 C CA . GLY A 1 91 ? 18.402 -2.787 -4.578 1.00 87.94 91 GLY A CA 1
ATOM 736 C C . GLY A 1 91 ? 17.677 -3.181 -3.290 1.00 87.94 91 GLY A C 1
ATOM 737 O O . GLY A 1 91 ? 17.182 -4.304 -3.189 1.00 87.94 91 GLY A O 1
ATOM 738 N N . ALA A 1 92 ? 17.593 -2.283 -2.306 1.00 90.69 92 ALA A N 1
ATOM 739 C CA . ALA A 1 92 ? 16.950 -2.537 -1.026 1.00 90.69 92 ALA A CA 1
ATOM 740 C C . ALA A 1 92 ? 15.952 -1.438 -0.641 1.00 90.69 92 ALA A C 1
ATOM 742 O O . ALA A 1 92 ? 16.195 -0.247 -0.828 1.00 90.69 92 ALA A O 1
ATOM 743 N N . ILE A 1 93 ? 14.839 -1.833 -0.026 1.00 91.12 93 ILE A N 1
ATOM 744 C CA . ILE A 1 93 ? 13.880 -0.911 0.597 1.00 91.12 93 ILE A CA 1
ATOM 745 C C . ILE A 1 93 ? 14.227 -0.696 2.071 1.00 91.12 93 ILE A C 1
ATOM 747 O O . ILE A 1 93 ? 14.892 -1.535 2.685 1.00 91.12 93 ILE A O 1
ATOM 751 N N . LEU A 1 94 ? 13.768 0.412 2.654 1.00 88.62 94 LEU A N 1
ATOM 752 C CA . LEU A 1 94 ? 13.761 0.577 4.109 1.00 88.62 94 LEU A CA 1
ATOM 753 C C . LEU A 1 94 ? 12.402 0.125 4.650 1.00 88.62 94 LEU A C 1
ATOM 755 O O . LEU A 1 94 ? 11.372 0.711 4.324 1.00 88.62 94 LEU A O 1
ATOM 759 N N . TRP A 1 95 ? 12.401 -0.901 5.495 1.00 88.44 95 TRP A N 1
ATOM 760 C CA . TRP A 1 95 ? 11.197 -1.436 6.124 1.00 88.44 95 TRP A CA 1
ATOM 761 C C . TRP A 1 95 ? 11.436 -1.637 7.618 1.00 88.44 95 TRP A C 1
ATOM 763 O O . TRP A 1 95 ? 12.320 -2.403 7.993 1.00 88.44 95 TRP A O 1
ATOM 773 N N . GLN A 1 96 ? 10.666 -0.945 8.468 1.00 87.12 96 GLN A N 1
ATOM 774 C CA . GLN A 1 96 ? 10.812 -1.000 9.933 1.00 87.12 96 GLN A CA 1
ATOM 775 C C . GLN A 1 96 ? 12.280 -0.846 10.386 1.00 87.12 96 GLN A C 1
ATOM 777 O O . GLN A 1 96 ? 12.815 -1.697 11.094 1.00 87.12 96 GLN A O 1
ATOM 782 N N . ASP A 1 97 ? 12.950 0.206 9.904 1.00 85.81 97 ASP A N 1
ATOM 783 C CA . ASP A 1 97 ? 14.356 0.530 10.206 1.00 85.81 97 ASP A CA 1
ATOM 784 C C . ASP A 1 97 ? 15.393 -0.515 9.746 1.00 85.81 97 ASP A C 1
ATOM 786 O O . ASP A 1 97 ? 16.552 -0.494 10.166 1.00 85.81 97 ASP A O 1
ATOM 790 N N . ARG A 1 98 ? 15.011 -1.425 8.841 1.00 89.38 98 ARG A N 1
ATOM 791 C CA . ARG A 1 98 ? 15.899 -2.434 8.247 1.00 89.38 98 ARG A CA 1
ATOM 792 C C . ARG A 1 98 ? 15.992 -2.252 6.738 1.00 89.38 98 ARG A C 1
ATOM 794 O O . ARG A 1 98 ? 14.985 -2.032 6.069 1.00 89.38 98 ARG A O 1
ATOM 801 N N . ARG A 1 99 ? 17.203 -2.393 6.191 1.00 91.25 99 ARG A N 1
ATOM 802 C CA . ARG A 1 99 ? 17.423 -2.495 4.742 1.00 91.25 99 ARG A CA 1
ATOM 803 C C . ARG A 1 99 ? 17.136 -3.921 4.290 1.00 91.25 99 ARG A C 1
ATOM 805 O O . ARG A 1 99 ? 17.805 -4.853 4.734 1.00 91.25 99 ARG A O 1
ATOM 812 N N . ILE A 1 100 ? 16.126 -4.075 3.441 1.00 91.88 100 ILE A N 1
ATOM 813 C CA . ILE A 1 100 ? 15.660 -5.372 2.951 1.00 91.88 100 ILE A CA 1
ATOM 814 C C . ILE A 1 100 ? 15.853 -5.423 1.434 1.00 91.88 100 ILE A C 1
ATOM 816 O O . ILE A 1 100 ? 15.272 -4.585 0.740 1.00 91.88 100 ILE A O 1
ATOM 820 N N . PRO A 1 101 ? 16.644 -6.378 0.907 1.00 91.62 101 PRO A N 1
ATOM 821 C CA . PRO A 1 101 ? 16.766 -6.581 -0.529 1.00 91.62 101 PRO A CA 1
ATOM 822 C C . PRO A 1 101 ? 15.402 -6.856 -1.159 1.00 91.62 101 PRO A C 1
ATOM 824 O O . PRO A 1 101 ? 14.606 -7.629 -0.623 1.00 91.62 101 PRO A O 1
ATOM 827 N N . 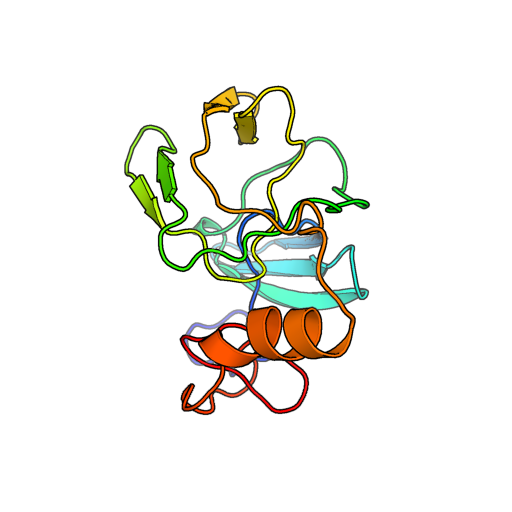VAL A 1 102 ? 15.145 -6.253 -2.313 1.00 89.81 102 VAL A N 1
ATOM 828 C CA . VAL A 1 102 ? 13.916 -6.478 -3.073 1.00 89.81 102 VAL A CA 1
ATOM 829 C C . VAL A 1 102 ? 14.258 -6.918 -4.488 1.00 89.81 102 VAL A C 1
ATOM 831 O O . VAL A 1 102 ? 15.164 -6.382 -5.122 1.00 89.81 102 VAL A O 1
ATOM 834 N N . GLN A 1 103 ? 13.522 -7.905 -4.987 1.00 86.31 103 GLN A N 1
ATOM 835 C CA . GLN A 1 103 ? 13.572 -8.304 -6.387 1.00 86.31 103 GLN A CA 1
ATOM 836 C C . GLN A 1 103 ? 12.254 -7.882 -7.017 1.00 86.31 103 GLN A C 1
ATOM 838 O O . GLN A 1 103 ? 11.224 -8.531 -6.838 1.00 86.31 103 GLN A O 1
ATOM 843 N N . ALA A 1 104 ? 12.280 -6.746 -7.703 1.00 84.69 104 ALA A N 1
ATOM 844 C CA . ALA A 1 104 ? 11.105 -6.189 -8.343 1.00 84.69 104 ALA A CA 1
ATOM 845 C C . ALA A 1 104 ? 11.443 -5.693 -9.742 1.00 84.69 104 ALA A C 1
ATOM 847 O O . ALA A 1 104 ? 12.479 -5.062 -9.956 1.00 84.69 104 ALA A O 1
ATOM 848 N N . VAL A 1 105 ? 10.528 -5.936 -10.677 1.00 81.56 105 VAL A N 1
ATOM 849 C CA . VAL A 1 105 ? 10.523 -5.221 -11.952 1.00 81.56 105 VAL A CA 1
ATOM 850 C C . VAL A 1 105 ? 9.823 -3.896 -11.702 1.00 81.56 105 VAL A C 1
ATOM 852 O O . VAL A 1 105 ? 8.651 -3.867 -11.312 1.00 81.56 105 VAL A O 1
ATOM 855 N N . THR A 1 106 ? 10.557 -2.805 -11.881 1.00 85.81 106 THR A N 1
ATOM 856 C CA . THR A 1 106 ? 10.081 -1.459 -11.570 1.00 85.81 106 THR A CA 1
ATOM 857 C C . THR A 1 106 ? 9.872 -0.635 -12.826 1.00 85.81 106 THR A C 1
ATOM 859 O O . THR A 1 106 ? 10.414 -0.928 -13.886 1.00 85.81 106 THR A O 1
ATOM 862 N N . ASN A 1 107 ? 9.096 0.432 -12.695 1.00 76.62 107 ASN A N 1
ATOM 863 C CA . ASN A 1 107 ? 8.838 1.436 -13.724 1.00 76.62 107 ASN A CA 1
ATOM 864 C C . ASN A 1 107 ? 10.059 2.318 -14.065 1.00 76.62 107 ASN A C 1
ATOM 866 O O . ASN A 1 107 ? 9.864 3.409 -14.605 1.00 76.62 107 ASN A O 1
ATOM 870 N N . GLN A 1 108 ? 11.298 1.880 -13.784 1.00 76.00 108 GLN A N 1
ATOM 871 C CA . GLN A 1 108 ? 12.469 2.471 -14.431 1.00 76.00 108 GLN A CA 1
ATOM 872 C C . GLN A 1 108 ? 12.227 2.406 -15.934 1.00 76.00 108 GLN A C 1
ATOM 874 O O . GLN A 1 108 ? 12.163 1.326 -16.518 1.00 76.00 108 GLN A O 1
ATOM 879 N N . ARG A 1 109 ? 11.957 3.583 -16.505 1.00 65.25 109 ARG A N 1
ATOM 880 C CA . ARG A 1 109 ? 11.224 3.716 -17.758 1.00 65.25 109 ARG A CA 1
ATOM 881 C C . ARG A 1 109 ? 11.906 2.882 -18.844 1.00 65.25 109 ARG A C 1
ATOM 883 O O . ARG A 1 109 ? 13.038 3.212 -19.203 1.00 65.25 109 ARG A O 1
ATOM 890 N N . PRO A 1 110 ? 11.256 1.830 -19.368 1.00 67.31 110 PRO A N 1
ATOM 891 C CA . PRO A 1 110 ? 11.823 1.109 -20.491 1.00 67.31 110 PRO A CA 1
ATOM 892 C C . PRO A 1 110 ? 11.894 2.071 -21.684 1.00 67.31 110 PRO A C 1
ATOM 894 O O . PRO A 1 110 ? 10.997 2.900 -21.872 1.00 67.31 110 PRO A O 1
ATOM 897 N N . ASP A 1 111 ? 12.985 2.002 -22.446 1.00 78.62 111 ASP A N 1
ATOM 898 C CA . ASP A 1 111 ? 13.197 2.833 -23.635 1.00 78.62 111 ASP A CA 1
ATOM 899 C C . ASP A 1 111 ? 12.298 2.326 -24.772 1.00 78.62 111 ASP A C 1
ATOM 901 O O . ASP A 1 111 ? 12.693 1.499 -25.593 1.00 78.62 111 ASP A O 1
ATOM 905 N N . LEU A 1 112 ? 11.031 2.735 -24.713 1.00 79.69 112 LEU A N 1
ATOM 906 C CA . LEU A 1 112 ? 9.948 2.307 -25.588 1.00 79.69 112 LEU A CA 1
ATOM 907 C C . LEU A 1 112 ? 9.198 3.517 -26.144 1.00 79.69 112 LEU A C 1
ATOM 909 O O . LEU A 1 112 ? 9.067 4.560 -25.493 1.00 79.69 112 LEU A O 1
ATOM 913 N N . GLU A 1 113 ? 8.626 3.337 -27.332 1.00 86.06 113 GLU A N 1
ATOM 914 C CA . GLU A 1 113 ? 7.714 4.306 -27.927 1.00 86.06 113 GLU A CA 1
ATOM 915 C C . GLU A 1 113 ? 6.427 4.439 -27.103 1.00 86.06 113 GLU A C 1
ATOM 917 O O . GLU A 1 113 ? 6.022 3.549 -26.352 1.00 86.06 113 GLU A O 1
ATOM 922 N N . ARG A 1 114 ? 5.728 5.570 -27.256 1.00 83.06 114 ARG A N 1
ATOM 923 C CA . ARG A 1 114 ? 4.520 5.863 -26.461 1.00 83.06 114 ARG A CA 1
ATOM 924 C C . ARG A 1 114 ? 3.448 4.772 -26.576 1.00 83.06 114 ARG A C 1
ATOM 926 O O . ARG A 1 114 ? 2.780 4.494 -25.585 1.00 83.06 114 ARG A O 1
ATOM 933 N N . ALA A 1 115 ? 3.251 4.214 -27.769 1.00 84.88 115 ALA A N 1
ATOM 934 C CA . ALA A 1 115 ? 2.257 3.166 -27.997 1.00 84.88 115 ALA A CA 1
ATOM 935 C C . ALA A 1 115 ? 2.611 1.885 -27.226 1.00 84.88 115 ALA A C 1
ATOM 937 O O . ALA A 1 115 ? 1.763 1.351 -26.514 1.00 84.88 115 ALA A O 1
ATOM 938 N N . ASP A 1 116 ? 3.878 1.479 -27.285 1.00 85.12 116 ASP A N 1
ATOM 939 C CA . ASP A 1 116 ? 4.381 0.285 -26.607 1.00 85.12 116 ASP A CA 1
ATOM 940 C C . ASP A 1 116 ? 4.362 0.454 -25.084 1.00 85.12 116 ASP A C 1
ATOM 942 O O . ASP A 1 116 ? 4.034 -0.484 -24.368 1.00 85.12 116 ASP A O 1
ATOM 946 N N . LEU A 1 117 ? 4.626 1.664 -24.570 1.00 80.00 117 LEU A N 1
ATOM 947 C CA . LEU A 1 117 ? 4.467 1.966 -23.142 1.00 80.00 117 LEU A CA 1
ATOM 948 C C . LEU A 1 117 ? 3.020 1.769 -22.679 1.00 80.00 117 LEU A C 1
ATOM 950 O O . LEU A 1 117 ? 2.787 1.211 -21.610 1.00 80.00 117 LEU A O 1
ATOM 954 N N . ILE A 1 118 ? 2.047 2.235 -23.466 1.00 82.69 118 ILE A N 1
ATOM 955 C CA . ILE A 1 118 ? 0.625 2.082 -23.137 1.00 82.69 118 ILE A CA 1
ATOM 956 C C . ILE A 1 118 ? 0.258 0.600 -23.106 1.00 82.69 118 ILE A C 1
ATOM 958 O O . ILE A 1 118 ? -0.347 0.151 -22.136 1.00 82.69 118 ILE A O 1
ATOM 962 N N . GLU A 1 119 ? 0.640 -0.161 -24.132 1.00 83.62 119 GLU A N 1
ATOM 963 C CA . GLU A 1 119 ? 0.383 -1.600 -24.165 1.00 83.62 119 GLU A CA 1
ATOM 964 C C . GLU A 1 119 ? 1.038 -2.297 -22.972 1.00 83.62 119 GLU A C 1
ATOM 966 O O . GLU A 1 119 ? 0.366 -3.005 -22.230 1.00 83.62 119 GLU A O 1
ATOM 971 N N . PHE A 1 120 ? 2.313 -2.018 -22.722 1.00 84.00 120 PHE A N 1
ATOM 972 C CA . PHE A 1 120 ? 3.081 -2.618 -21.643 1.00 84.00 120 PHE A CA 1
ATOM 973 C C . PHE A 1 120 ? 2.459 -2.380 -20.256 1.00 84.00 120 PHE A C 1
ATOM 975 O O . PHE A 1 120 ? 2.322 -3.328 -19.483 1.00 84.00 120 PHE A O 1
ATOM 982 N N . TYR A 1 121 ? 2.024 -1.152 -19.945 1.00 86.06 121 TYR A N 1
ATOM 983 C CA . TYR A 1 121 ? 1.423 -0.849 -18.640 1.00 86.06 121 TYR A CA 1
ATOM 984 C C . TYR A 1 121 ? -0.028 -1.332 -18.493 1.00 86.06 121 TYR A C 1
ATOM 986 O O . TYR A 1 121 ? -0.469 -1.582 -17.369 1.00 86.06 121 TYR A O 1
ATOM 994 N N . LEU A 1 122 ? -0.787 -1.427 -19.590 1.00 87.50 122 LEU A N 1
ATOM 995 C CA . LEU A 1 122 ? -2.211 -1.782 -19.557 1.00 87.50 122 LEU A CA 1
ATOM 996 C C . LEU A 1 122 ? -2.468 -3.275 -19.744 1.00 87.50 122 LEU A C 1
ATOM 998 O O . LEU A 1 122 ? -3.492 -3.770 -19.275 1.00 87.50 122 LEU A O 1
ATOM 1002 N N . HIS A 1 123 ? -1.563 -4.001 -20.402 1.00 88.88 123 HIS A N 1
ATOM 1003 C CA . HIS A 1 123 ? -1.729 -5.428 -20.670 1.00 88.88 123 HIS A CA 1
ATOM 1004 C C . HIS A 1 123 ? -2.039 -6.253 -19.408 1.00 88.88 123 HIS A C 1
ATOM 1006 O O . HIS A 1 123 ? -2.947 -7.083 -19.477 1.00 88.88 123 HIS A O 1
ATOM 1012 N N . PRO A 1 124 ? -1.408 -6.008 -18.237 1.00 89.31 124 PRO A N 1
ATOM 1013 C CA . PRO A 1 124 ? -1.751 -6.724 -17.006 1.00 89.31 124 PRO A CA 1
ATOM 1014 C C . PRO A 1 124 ? -3.206 -6.543 -16.555 1.00 89.31 124 PRO A C 1
ATOM 1016 O O . PRO A 1 124 ? -3.748 -7.418 -15.887 1.00 89.31 124 PRO A O 1
ATOM 1019 N N . PHE A 1 125 ? -3.851 -5.429 -16.912 1.00 91.75 125 PHE A N 1
ATOM 1020 C CA . PHE A 1 125 ? -5.241 -5.141 -16.555 1.00 91.75 125 PHE A CA 1
ATOM 1021 C C . PHE A 1 125 ? -6.252 -5.700 -17.563 1.00 91.75 125 PHE A C 1
ATOM 1023 O O . PHE A 1 125 ? -7.458 -5.682 -17.303 1.00 91.75 125 PHE A O 1
ATOM 1030 N N . LEU A 1 126 ? -5.802 -6.210 -18.714 1.00 92.1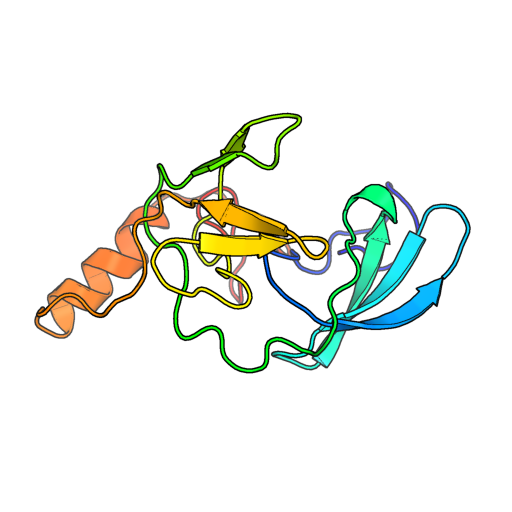2 126 LEU A N 1
ATOM 1031 C CA . LEU A 1 126 ? -6.700 -6.773 -19.711 1.00 92.12 126 LEU A CA 1
ATOM 1032 C C . LEU A 1 126 ? -7.371 -8.040 -19.161 1.00 92.12 126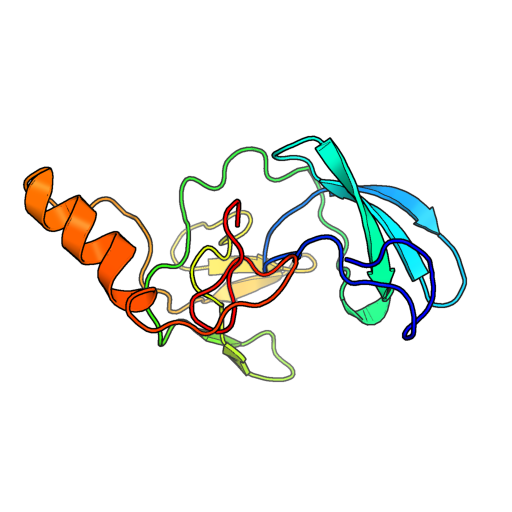 LEU A C 1
ATOM 1034 O O . LEU A 1 126 ? -6.729 -9.061 -18.935 1.00 92.12 126 LEU A O 1
ATOM 1038 N N . GLY A 1 127 ? -8.687 -7.969 -18.959 1.00 93.38 127 GLY A N 1
ATOM 1039 C CA . GLY A 1 127 ? -9.462 -9.057 -18.359 1.00 93.38 127 GLY A CA 1
ATOM 1040 C C . GLY A 1 127 ? -9.388 -9.122 -16.829 1.00 93.38 127 GLY A C 1
ATOM 1041 O O . GLY A 1 127 ? -9.919 -10.073 -16.254 1.00 93.38 127 GLY A O 1
ATOM 1042 N N . ALA A 1 128 ? -8.779 -8.128 -16.168 1.00 94.75 128 ALA A N 1
ATOM 1043 C CA . ALA A 1 128 ? -8.817 -8.017 -14.715 1.00 94.75 128 ALA A CA 1
ATOM 1044 C C . ALA A 1 128 ? -10.276 -7.934 -14.223 1.00 94.75 128 ALA A C 1
ATOM 1046 O O . ALA A 1 128 ? -11.099 -7.236 -14.829 1.00 94.75 128 ALA A O 1
ATOM 1047 N N . PRO A 1 129 ? -10.634 -8.650 -13.143 1.00 96.62 129 PRO A N 1
ATOM 1048 C CA . PRO A 1 129 ? -11.984 -8.605 -12.610 1.00 96.62 129 PRO A CA 1
ATOM 1049 C C . PRO A 1 129 ? -12.280 -7.218 -12.035 1.00 96.62 129 PRO A C 1
ATOM 1051 O O . PRO A 1 129 ? -11.425 -6.583 -11.417 1.00 96.62 129 PRO A O 1
ATOM 1054 N N . TYR A 1 130 ? -13.524 -6.771 -12.186 1.00 95.94 130 TYR A N 1
ATOM 1055 C CA . TYR A 1 130 ? -13.964 -5.548 -11.531 1.00 95.94 130 TYR A CA 1
ATOM 1056 C C . TYR A 1 130 ? -14.053 -5.760 -10.015 1.00 95.94 130 TYR A C 1
ATOM 1058 O O . TYR A 1 130 ? -14.722 -6.689 -9.553 1.00 95.94 130 TYR A O 1
ATOM 1066 N N . LEU A 1 131 ? -13.419 -4.880 -9.243 1.00 95.94 131 LEU A N 1
ATOM 1067 C CA . LEU A 1 131 ? -13.490 -4.862 -7.784 1.00 95.94 131 LEU A CA 1
ATOM 1068 C C . LEU A 1 131 ? -13.632 -3.419 -7.313 1.00 95.94 131 LEU A C 1
ATOM 1070 O O . LEU A 1 131 ? -12.721 -2.625 -7.503 1.00 95.94 131 LEU A O 1
ATOM 1074 N N . TRP A 1 132 ? -14.742 -3.104 -6.649 1.00 94.44 132 TRP A N 1
ATOM 1075 C CA . TRP A 1 132 ? -14.984 -1.775 -6.088 1.00 94.44 132 TRP A CA 1
ATOM 1076 C C . TRP A 1 132 ? -13.886 -1.364 -5.091 1.00 94.44 132 TRP A C 1
ATOM 1078 O O . TRP A 1 132 ? -13.584 -2.108 -4.151 1.00 94.44 132 TRP A O 1
ATOM 1088 N N . GLY A 1 133 ? -13.259 -0.206 -5.310 1.00 92.19 133 GLY A N 1
ATOM 1089 C CA . GLY A 1 133 ? -12.096 0.274 -4.563 1.00 92.19 133 GLY A CA 1
ATOM 1090 C C . GLY A 1 133 ? -10.798 -0.485 -4.864 1.00 92.19 133 GLY A C 1
ATOM 1091 O O . GLY A 1 133 ? -9.833 -0.357 -4.111 1.00 92.19 133 GLY A O 1
ATOM 1092 N N . GLY A 1 134 ? -10.785 -1.343 -5.885 1.00 94.69 134 GLY A N 1
ATOM 1093 C CA . GLY A 1 134 ? -9.620 -2.105 -6.319 1.00 94.69 134 GLY A CA 1
ATOM 1094 C C . GLY A 1 134 ? -8.662 -1.258 -7.156 1.00 94.69 134 GLY A C 1
ATOM 1095 O O . GLY A 1 134 ? -9.116 -0.437 -7.946 1.00 94.69 134 GLY A O 1
ATOM 1096 N N . ARG A 1 135 ? -7.350 -1.473 -6.999 1.00 93.38 135 ARG A N 1
ATOM 1097 C CA . ARG A 1 135 ? -6.275 -0.689 -7.647 1.00 93.38 135 ARG A CA 1
ATOM 1098 C C . ARG A 1 135 ? -5.192 -1.558 -8.300 1.00 93.38 135 ARG A C 1
ATOM 1100 O O . ARG A 1 135 ? -4.048 -1.140 -8.454 1.00 93.38 135 ARG A O 1
ATOM 1107 N N . THR A 1 136 ? -5.494 -2.827 -8.587 1.00 93.94 136 THR A N 1
ATOM 1108 C CA . THR A 1 136 ? -4.490 -3.800 -9.064 1.00 93.94 136 THR A CA 1
ATOM 1109 C C . THR A 1 136 ? -5.063 -4.736 -10.131 1.00 93.94 136 THR A C 1
ATOM 1111 O O . THR A 1 136 ? -6.276 -4.923 -10.190 1.00 93.94 136 THR A O 1
ATOM 1114 N N . PRO A 1 137 ? -4.227 -5.430 -10.920 1.00 93.38 137 PRO A N 1
ATOM 1115 C CA . PRO A 1 137 ? -4.676 -6.475 -11.844 1.00 93.38 137 PRO A CA 1
ATOM 1116 C C . PRO A 1 137 ? -5.476 -7.621 -11.201 1.00 93.38 137 PRO A C 1
ATOM 1118 O O . PRO A 1 137 ? -6.191 -8.340 -11.894 1.00 93.38 137 PRO A O 1
ATOM 1121 N N . TRP A 1 138 ? -5.390 -7.813 -9.880 1.00 92.94 138 TRP A N 1
ATOM 1122 C CA . TRP A 1 138 ? -6.200 -8.804 -9.157 1.00 92.94 138 TRP A CA 1
ATOM 1123 C C . TRP A 1 138 ? -7.637 -8.336 -8.888 1.00 92.94 138 TRP A C 1
ATOM 1125 O O . TRP A 1 138 ? -8.471 -9.125 -8.448 1.00 92.94 138 TRP A O 1
ATOM 1135 N N . GLY A 1 139 ? -7.918 -7.058 -9.131 1.00 94.81 139 GLY A N 1
ATOM 1136 C CA . GLY A 1 139 ? -9.201 -6.414 -8.922 1.00 94.81 139 GLY A CA 1
ATOM 1137 C C . GLY A 1 139 ? -9.047 -4.900 -9.026 1.00 94.81 139 GLY A C 1
ATOM 1138 O O . GLY A 1 139 ? -8.319 -4.310 -8.221 1.00 94.81 139 GLY A O 1
ATOM 1139 N N . VAL A 1 140 ? -9.739 -4.284 -9.986 1.00 95.50 140 VAL A N 1
ATOM 1140 C CA . VAL A 1 140 ? -9.665 -2.840 -10.265 1.00 95.50 140 VAL A CA 1
ATOM 1141 C C . VAL A 1 140 ? -11.060 -2.251 -10.481 1.00 95.50 140 VAL A C 1
ATOM 1143 O O . VAL A 1 140 ? -11.946 -2.950 -10.981 1.00 95.50 140 VAL A O 1
ATOM 1146 N N . ASP A 1 141 ? -11.283 -0.997 -10.091 1.00 94.38 141 ASP A N 1
ATOM 1147 C CA . ASP A 1 141 ? -12.487 -0.251 -10.474 1.00 94.38 141 ASP A CA 1
ATOM 1148 C C . ASP A 1 141 ? -12.218 0.762 -11.601 1.00 94.38 141 ASP A C 1
ATOM 1150 O O . ASP A 1 141 ? -11.185 0.724 -12.256 1.00 94.38 141 ASP A O 1
ATOM 1154 N N . CYS A 1 142 ? -13.181 1.634 -11.908 1.00 89.88 142 CYS A N 1
ATOM 1155 C CA . CYS A 1 142 ? -13.038 2.589 -13.012 1.00 89.88 142 CYS A CA 1
ATOM 1156 C C . CYS A 1 142 ? -11.983 3.678 -12.752 1.00 89.88 142 CYS A C 1
ATOM 1158 O O . CYS A 1 142 ? -11.515 4.302 -13.701 1.00 89.88 142 CYS A O 1
ATOM 1160 N N . SER A 1 143 ? -11.709 3.972 -11.482 1.00 86.81 143 SER A N 1
ATOM 1161 C CA . SER A 1 143 ? -10.815 5.042 -11.030 1.00 86.81 143 SER A CA 1
ATOM 1162 C C . SER A 1 143 ? -9.483 4.539 -10.477 1.00 86.81 143 SER A C 1
ATOM 1164 O O . SER A 1 143 ? -8.562 5.345 -10.343 1.00 86.81 143 SER A O 1
ATOM 1166 N N . GLY A 1 144 ? -9.423 3.260 -10.103 1.00 79.94 144 GLY A N 1
ATOM 1167 C CA . GLY A 1 144 ? -8.274 2.614 -9.479 1.00 79.94 144 GLY A CA 1
ATOM 1168 C C . GLY A 1 144 ? -7.144 2.237 -10.419 1.00 79.94 144 GLY A C 1
ATOM 1169 O O . GLY A 1 144 ? -7.309 2.309 -11.657 1.00 79.94 144 GLY A O 1
#

Sequence (144 aa):
MRSEPSDRAEQVTQWLFGETGELLERQEKWSRVKFDHDGYEGWVDNKQLATCPTPNYDPDLRVIGPDSLVDLGDRPVMLPYGAVLPFYEEGAILWQDRRIPVQAVTNQRPDLERADLIEFYLHPFLGAPYLWGGRTPWGVDCSG

Radius of gyration: 15.76 Å; chains: 1; bounding box: 39×28×47 Å

pLDDT: mean 89.09, std 6.79, range [63.25, 97.5]

Secondary structure (DSSP, 8-state):
-BSSSSTTSPB-----TT--EEEEEE-SSEEEEEETTT--EEEEEGGG----SS-------BB--TT-EEE-SSSEEEPPTT-B-TT-BTTEEEETTEEEEEE--B-S--S--HHHHHHHHHGGGTTPPB-TT-EETTEE-S--